Protein AF-A0A4Y9RNX4-F1 (afdb_monomer_lite)

Secondary structure (DSSP, 8-state):
-EEEPTTS-EEE----PPPTTT---------SPPEEE-S-SSS--EEE-GGGTTEEEEEE--TTSPPEEEEEEGGG-----------

Structure (mmCIF, N/CA/C/O backbone):
data_AF-A0A4Y9RNX4-F1
#
_entry.id   AF-A0A4Y9RNX4-F1
#
loop_
_atom_site.group_PDB
_atom_site.id
_atom_site.type_symbol
_atom_site.label_atom_id
_atom_site.label_alt_id
_atom_site.label_comp_id
_atom_site.label_asym_id
_atom_site.label_entity_id
_atom_site.label_seq_id
_atom_site.pdbx_PDB_ins_code
_atom_site.Cartn_x
_atom_site.Cartn_y
_atom_site.Cartn_z
_atom_site.occupancy
_atom_site.B_iso_or_equiv
_atom_site.auth_seq_id
_atom_site.auth_comp_id
_atom_site.auth_asym_id
_atom_site.auth_atom_id
_atom_site.pdbx_PDB_model_num
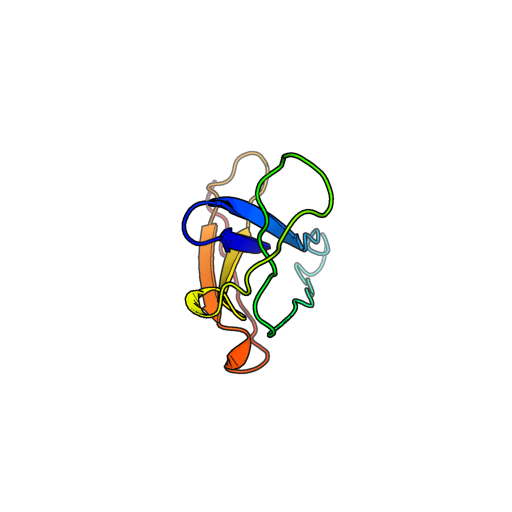ATOM 1 N N . MET A 1 1 ? -4.697 2.300 0.252 1.00 90.12 1 MET A N 1
ATOM 2 C CA . MET A 1 1 ? -3.344 1.715 0.177 1.00 90.12 1 MET A CA 1
ATOM 3 C C . MET A 1 1 ? -2.560 2.395 -0.918 1.00 90.12 1 MET A C 1
ATOM 5 O O . MET A 1 1 ? -3.035 2.479 -2.050 1.00 90.12 1 MET A O 1
ATOM 9 N N . THR A 1 2 ? -1.377 2.878 -0.572 1.00 95.00 2 THR A N 1
ATOM 10 C CA . THR A 1 2 ? -0.443 3.500 -1.503 1.00 95.00 2 THR A CA 1
ATOM 11 C C . THR A 1 2 ? 0.831 2.672 -1.613 1.00 95.00 2 THR A C 1
ATOM 13 O O . THR A 1 2 ? 1.192 1.948 -0.687 1.00 95.00 2 THR A O 1
ATOM 16 N N . GLN A 1 3 ? 1.500 2.751 -2.756 1.00 95.81 3 GLN A N 1
ATOM 17 C CA . GLN A 1 3 ? 2.768 2.083 -3.022 1.00 95.81 3 GLN A CA 1
ATOM 18 C C . GLN A 1 3 ? 3.771 3.117 -3.514 1.00 95.81 3 GLN A C 1
ATOM 20 O O . GLN A 1 3 ? 3.497 3.850 -4.464 1.00 95.81 3 GLN A O 1
ATOM 25 N N . ALA A 1 4 ? 4.930 3.178 -2.865 1.00 94.94 4 ALA A N 1
ATOM 26 C CA . ALA A 1 4 ? 6.045 3.978 -3.345 1.00 94.94 4 ALA A CA 1
ATOM 27 C C . ALA A 1 4 ? 6.769 3.210 -4.456 1.00 94.94 4 ALA A C 1
ATOM 29 O O . ALA A 1 4 ? 7.266 2.104 -4.229 1.00 94.94 4 ALA A O 1
ATOM 30 N N . ILE A 1 5 ? 6.832 3.793 -5.652 1.00 92.75 5 ILE A N 1
ATOM 31 C CA . ILE A 1 5 ? 7.600 3.235 -6.763 1.00 92.75 5 ILE A CA 1
ATOM 32 C C . ILE A 1 5 ? 9.041 3.760 -6.671 1.00 92.75 5 ILE A C 1
ATOM 34 O O . ILE A 1 5 ? 9.230 4.977 -6.606 1.00 92.75 5 ILE A O 1
ATOM 38 N N . PRO A 1 6 ? 10.075 2.898 -6.672 1.00 89.56 6 PRO A N 1
ATOM 39 C CA . PRO A 1 6 ? 11.463 3.342 -6.659 1.00 89.56 6 PRO A CA 1
ATOM 40 C C . PRO A 1 6 ? 11.737 4.281 -7.835 1.00 89.56 6 PRO A C 1
ATOM 42 O O . PRO A 1 6 ? 11.410 3.973 -8.979 1.00 89.56 6 PRO A O 1
ATOM 45 N N . SER A 1 7 ? 12.313 5.451 -7.545 1.00 83.94 7 SER A N 1
ATOM 46 C CA . SER A 1 7 ? 12.583 6.494 -8.549 1.00 83.94 7 SER A CA 1
ATOM 47 C C . SER A 1 7 ? 11.341 6.988 -9.315 1.00 83.94 7 SER A C 1
ATOM 49 O O . SER A 1 7 ? 11.477 7.603 -10.376 1.00 83.94 7 SER A O 1
ATOM 51 N N . GLY A 1 8 ? 10.145 6.730 -8.786 1.00 87.50 8 GLY A N 1
ATOM 52 C CA . GLY A 1 8 ? 8.860 7.126 -9.344 1.00 87.50 8 GLY A CA 1
ATOM 53 C C . GLY A 1 8 ? 7.963 7.793 -8.296 1.00 87.50 8 GLY A C 1
ATOM 54 O O . GLY A 1 8 ? 8.411 8.106 -7.191 1.00 87.50 8 GLY A O 1
ATOM 55 N N . PRO A 1 9 ? 6.694 8.055 -8.643 1.00 92.75 9 PRO A N 1
ATOM 56 C CA . PRO A 1 9 ? 5.730 8.606 -7.703 1.00 92.75 9 PRO A CA 1
ATOM 57 C C . PRO A 1 9 ? 5.242 7.547 -6.705 1.00 92.75 9 PRO A C 1
ATOM 59 O O . PRO A 1 9 ? 5.362 6.339 -6.918 1.00 92.75 9 PRO A O 1
ATOM 62 N N . THR A 1 10 ? 4.601 8.017 -5.640 1.00 95.31 10 THR A N 1
ATOM 63 C CA . THR A 1 10 ? 3.704 7.181 -4.840 1.00 95.31 10 THR A CA 1
ATOM 64 C C . THR A 1 10 ? 2.360 7.078 -5.550 1.00 95.31 10 THR A C 1
ATOM 66 O O . THR A 1 10 ? 1.787 8.095 -5.941 1.00 95.31 10 THR A O 1
ATOM 69 N N . VAL A 1 11 ? 1.844 5.861 -5.705 1.00 94.94 11 VAL A N 1
ATOM 70 C CA . VAL A 1 11 ? 0.573 5.590 -6.391 1.00 94.94 11 VAL A CA 1
ATOM 71 C C . VAL A 1 11 ? -0.447 4.997 -5.429 1.00 94.94 11 VAL A C 1
ATOM 73 O O . VAL A 1 11 ? -0.094 4.211 -4.552 1.00 94.94 11 VAL A O 1
ATOM 76 N N . THR A 1 12 ? -1.723 5.346 -5.586 1.00 96.19 12 THR A N 1
ATOM 77 C CA . THR A 1 12 ? -2.816 4.646 -4.898 1.00 96.19 12 THR A CA 1
ATOM 78 C C . THR A 1 12 ? -3.120 3.360 -5.650 1.00 96.19 12 THR A C 1
ATOM 80 O O . THR A 1 12 ? -3.447 3.403 -6.832 1.00 96.19 12 THR A O 1
ATOM 83 N N . VAL A 1 13 ? -3.016 2.225 -4.963 1.00 95.19 13 VAL A N 1
ATOM 84 C CA . VAL A 1 13 ? -3.219 0.895 -5.563 1.00 95.19 13 VAL A CA 1
ATOM 85 C C . VAL A 1 13 ? -4.621 0.364 -5.282 1.00 95.19 13 VAL A C 1
ATOM 87 O O . VAL A 1 13 ? -5.224 -0.268 -6.139 1.00 95.19 13 VAL A O 1
ATOM 90 N N . ALA A 1 14 ? -5.161 0.655 -4.099 1.00 95.06 14 ALA A N 1
ATOM 91 C CA . ALA A 1 14 ? -6.519 0.279 -3.727 1.00 95.06 14 ALA A CA 1
ATOM 92 C C . ALA A 1 14 ? -7.076 1.245 -2.675 1.00 95.06 14 ALA A C 1
ATOM 94 O O . ALA A 1 14 ? -6.322 1.771 -1.848 1.00 95.06 14 ALA A O 1
ATOM 95 N N . ALA A 1 15 ? -8.387 1.467 -2.676 1.00 95.50 15 ALA A N 1
ATOM 96 C CA . ALA A 1 15 ? -9.084 2.286 -1.691 1.00 95.50 15 ALA A CA 1
ATOM 97 C C . ALA A 1 15 ? -10.474 1.701 -1.427 1.00 95.50 15 ALA A C 1
ATOM 99 O O . ALA A 1 15 ? -11.141 1.257 -2.354 1.00 95.50 15 ALA A O 1
ATOM 100 N N . GLN A 1 16 ? -10.888 1.704 -0.163 1.00 96.00 16 GLN A N 1
ATOM 101 C CA . GLN A 1 16 ? -12.183 1.202 0.274 1.00 96.00 16 GLN A CA 1
ATOM 102 C C . GLN A 1 16 ? -12.629 2.036 1.472 1.00 96.00 16 GLN A C 1
ATOM 104 O O . GLN A 1 16 ? -11.845 2.256 2.396 1.00 96.00 16 GLN A O 1
ATOM 109 N N . GLY A 1 17 ? -13.873 2.508 1.441 1.00 94.19 17 GLY A N 1
ATOM 110 C CA . GLY A 1 17 ? -14.502 3.100 2.617 1.00 94.19 17 GLY A CA 1
ATOM 111 C C . GLY A 1 17 ? -14.826 2.010 3.633 1.00 94.19 17 GLY A C 1
ATOM 112 O O . GLY A 1 17 ? -15.277 0.931 3.243 1.00 94.19 17 GLY A O 1
ATOM 113 N N . ALA A 1 18 ? -14.590 2.289 4.913 1.00 94.50 18 ALA A N 1
ATOM 114 C CA . ALA A 1 18 ? -15.056 1.420 5.982 1.00 94.50 18 ALA A CA 1
ATOM 115 C C . ALA A 1 18 ? -16.587 1.453 6.060 1.00 94.50 18 ALA A C 1
ATOM 117 O O . ALA A 1 18 ? -17.212 2.486 5.804 1.00 94.50 18 ALA A O 1
ATOM 118 N N . ASP A 1 19 ? -17.183 0.324 6.422 1.00 95.12 19 ASP A N 1
ATOM 119 C CA . ASP A 1 19 ? -18.602 0.244 6.732 1.00 95.12 19 ASP A CA 1
ATOM 120 C C . ASP A 1 19 ? -18.932 1.187 7.901 1.00 95.12 19 ASP A C 1
ATOM 122 O O . ASP A 1 19 ? -18.288 1.151 8.948 1.00 95.12 19 ASP A O 1
ATOM 126 N N . ALA A 1 20 ? -19.936 2.046 7.729 1.00 89.94 20 ALA A N 1
ATOM 127 C CA . ALA A 1 20 ? -20.233 3.110 8.688 1.00 89.94 20 ALA A CA 1
ATOM 128 C C . ALA A 1 20 ? -20.826 2.605 10.017 1.00 89.94 20 ALA A C 1
ATOM 130 O O . ALA A 1 20 ? -20.849 3.352 10.993 1.00 89.94 20 ALA A O 1
ATOM 131 N N . THR A 1 21 ? -21.316 1.362 10.060 1.00 94.00 21 THR A N 1
ATOM 132 C CA . THR A 1 21 ? -21.955 0.776 11.250 1.00 94.00 21 THR A CA 1
ATOM 133 C C . THR A 1 21 ? -20.987 -0.113 12.025 1.00 94.00 21 THR A C 1
ATOM 135 O O . THR A 1 21 ? -20.992 -0.128 13.253 1.00 94.00 21 THR A O 1
ATOM 138 N N . THR A 1 22 ? -20.149 -0.858 11.309 1.00 93.62 22 THR A N 1
ATOM 139 C CA . THR A 1 22 ? -19.262 -1.890 11.862 1.00 93.62 22 THR A CA 1
ATOM 140 C C . THR A 1 22 ? -17.787 -1.495 11.839 1.00 93.62 22 THR A C 1
ATOM 142 O O . THR A 1 22 ? -16.982 -2.111 12.532 1.00 93.62 22 THR A O 1
ATOM 145 N N . GLY A 1 23 ? -17.407 -0.498 11.036 1.00 91.62 23 GLY A N 1
ATOM 146 C CA . GLY A 1 23 ? -16.014 -0.111 10.802 1.00 91.62 23 GLY A CA 1
ATOM 147 C C . GLY A 1 23 ? -15.218 -1.113 9.958 1.00 91.62 23 GLY A C 1
ATOM 148 O O . GLY A 1 23 ? -14.017 -0.923 9.760 1.00 91.62 23 GLY A O 1
ATOM 149 N N . ALA A 1 24 ? -15.853 -2.178 9.459 1.00 94.88 24 ALA A N 1
ATOM 150 C CA . ALA A 1 24 ? -15.183 -3.215 8.689 1.00 94.88 24 ALA A CA 1
ATOM 151 C C . ALA A 1 24 ? -14.774 -2.714 7.297 1.00 94.88 24 ALA A C 1
ATOM 153 O O . ALA A 1 24 ? -15.479 -1.937 6.654 1.00 94.88 24 ALA A O 1
ATOM 154 N N . TYR A 1 25 ? -13.635 -3.193 6.808 1.00 94.94 25 TYR A N 1
ATOM 155 C CA . TYR A 1 25 ? -13.162 -2.950 5.451 1.00 94.94 25 TYR A CA 1
ATOM 156 C C . TYR A 1 25 ? -12.298 -4.128 4.995 1.00 94.94 25 TYR A C 1
ATOM 158 O O . TYR A 1 25 ? -11.726 -4.847 5.815 1.00 94.94 25 TYR A O 1
ATOM 166 N N . ALA A 1 26 ? -12.185 -4.317 3.683 1.00 95.25 26 ALA A N 1
ATOM 167 C CA . ALA A 1 26 ? -11.304 -5.312 3.086 1.00 95.25 26 ALA A CA 1
ATOM 168 C C . ALA A 1 26 ? -10.664 -4.738 1.822 1.00 95.25 26 ALA A C 1
ATOM 170 O O . ALA A 1 26 ? -11.307 -4.023 1.054 1.00 95.25 26 ALA A O 1
ATOM 171 N N . LEU A 1 27 ? -9.383 -5.034 1.624 1.00 94.50 27 LEU A N 1
ATOM 172 C CA . LEU A 1 27 ? -8.604 -4.613 0.464 1.00 94.50 27 LEU A CA 1
ATOM 173 C C . LEU A 1 27 ? -7.780 -5.804 -0.016 1.00 94.50 27 LEU A C 1
ATOM 175 O O . LEU A 1 27 ? -7.135 -6.469 0.789 1.00 94.50 27 LEU A O 1
ATOM 179 N N . SER A 1 28 ? -7.761 -6.031 -1.325 1.00 94.81 28 SER A N 1
ATOM 180 C CA . SER A 1 28 ? -6.869 -6.996 -1.969 1.00 94.81 28 SER A CA 1
ATOM 181 C C . SER A 1 28 ? -5.852 -6.239 -2.809 1.00 94.81 28 SER A C 1
ATOM 183 O O . SER A 1 28 ? -6.211 -5.314 -3.540 1.00 94.81 28 SER A O 1
ATOM 185 N N . VAL A 1 29 ? -4.579 -6.614 -2.698 1.00 94.06 29 VAL A N 1
ATOM 186 C CA . VAL A 1 29 ? -3.479 -5.941 -3.395 1.00 94.06 29 VAL A CA 1
ATOM 187 C C . VAL A 1 29 ? -2.533 -6.950 -4.044 1.00 94.06 29 VAL A C 1
ATOM 189 O O . VAL A 1 29 ? -2.358 -8.047 -3.513 1.00 94.06 29 VAL A O 1
ATOM 192 N N . PRO A 1 30 ? -1.895 -6.606 -5.177 1.00 95.25 30 PRO A N 1
ATOM 193 C CA . PRO A 1 30 ? -0.900 -7.475 -5.797 1.00 95.25 30 PRO A CA 1
ATOM 194 C C . PRO A 1 30 ? 0.317 -7.710 -4.892 1.00 95.25 30 PRO A C 1
ATOM 196 O O . PRO A 1 30 ? 0.790 -6.800 -4.216 1.00 95.25 30 PRO A O 1
ATOM 199 N N . THR A 1 31 ? 0.892 -8.908 -4.929 1.00 96.19 31 THR A N 1
ATOM 200 C CA . THR A 1 31 ? 2.179 -9.205 -4.268 1.00 96.19 31 THR A CA 1
ATOM 201 C C . THR A 1 31 ? 3.365 -9.150 -5.231 1.00 96.19 31 THR A C 1
ATOM 203 O O . THR A 1 31 ? 4.508 -9.016 -4.804 1.00 96.19 31 THR A O 1
ATOM 206 N N . VAL A 1 32 ? 3.105 -9.205 -6.541 1.00 96.06 32 VAL A N 1
ATOM 207 C CA . VAL A 1 32 ? 4.134 -9.129 -7.585 1.00 96.06 32 VAL A CA 1
ATOM 208 C C . VAL A 1 32 ? 4.723 -7.721 -7.715 1.00 96.06 32 VAL A C 1
ATOM 210 O O . VAL A 1 32 ? 4.094 -6.725 -7.354 1.00 96.06 32 VAL A O 1
ATOM 213 N N . ALA A 1 33 ? 5.944 -7.636 -8.247 1.00 95.81 33 ALA A N 1
ATOM 214 C CA . ALA A 1 33 ? 6.607 -6.362 -8.499 1.00 95.81 33 ALA A CA 1
ATOM 215 C C . ALA A 1 33 ? 5.814 -5.521 -9.518 1.00 95.81 33 ALA A C 1
ATOM 217 O O . ALA A 1 33 ? 5.489 -6.034 -10.593 1.00 95.81 33 ALA A O 1
ATOM 218 N N . PRO A 1 34 ? 5.538 -4.234 -9.238 1.00 95.19 34 PRO A N 1
ATOM 219 C CA . PRO A 1 34 ? 4.912 -3.367 -10.224 1.00 95.19 34 PRO A CA 1
ATOM 220 C C . PRO A 1 34 ? 5.888 -3.093 -11.376 1.00 95.19 34 PRO A C 1
ATOM 222 O O . PRO A 1 34 ? 7.110 -3.061 -11.194 1.00 95.19 34 PRO A O 1
ATOM 225 N N . LEU A 1 35 ? 5.343 -2.881 -12.572 1.00 95.50 35 LEU A N 1
ATOM 226 C CA . LEU A 1 35 ? 6.108 -2.498 -13.75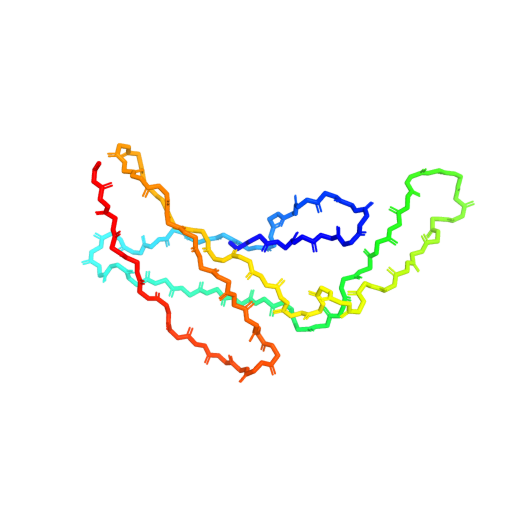5 1.00 95.50 35 LEU A CA 1
ATOM 227 C C . LEU A 1 35 ? 6.107 -0.974 -13.887 1.00 95.50 35 LEU A C 1
ATOM 229 O O . LEU A 1 35 ? 5.048 -0.351 -13.910 1.00 95.50 35 LEU A O 1
ATOM 233 N N . PHE A 1 36 ? 7.293 -0.376 -13.988 1.00 95.31 36 PHE A N 1
ATOM 234 C CA . PHE A 1 36 ? 7.455 1.067 -14.155 1.00 95.31 36 PHE A CA 1
ATOM 235 C C . PHE A 1 36 ? 8.143 1.379 -15.483 1.00 95.31 36 PHE A C 1
ATOM 237 O O . PHE A 1 36 ? 9.178 0.795 -15.804 1.00 95.31 36 PHE A O 1
ATOM 244 N N . GLY A 1 37 ? 7.571 2.306 -16.246 1.00 94.44 37 GLY A N 1
ATOM 245 C CA . GLY A 1 37 ? 8.124 2.811 -17.498 1.00 94.44 37 GLY A CA 1
ATOM 246 C C . GLY A 1 37 ? 8.028 4.332 -17.543 1.00 94.44 37 GLY A C 1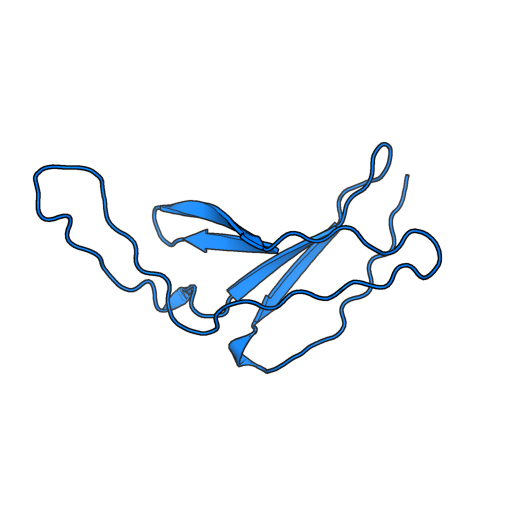
ATOM 247 O O . GLY A 1 37 ? 7.135 4.925 -16.935 1.00 94.44 37 GLY A O 1
ATOM 248 N N . LYS A 1 38 ? 8.958 4.973 -18.253 1.00 93.00 38 LYS A N 1
ATOM 249 C CA . LYS A 1 38 ? 8.938 6.425 -18.476 1.00 93.00 38 LYS A CA 1
ATOM 250 C C . LYS A 1 38 ? 8.249 6.728 -19.801 1.00 93.00 38 LYS A C 1
ATOM 252 O O . LYS A 1 38 ? 8.528 6.070 -20.800 1.00 93.00 38 LYS A O 1
ATOM 257 N N . TYR A 1 39 ? 7.382 7.738 -19.814 1.00 94.12 39 TYR A N 1
ATOM 258 C CA . TYR A 1 39 ? 6.774 8.223 -21.051 1.00 94.12 39 TYR A CA 1
ATOM 259 C C . TYR A 1 39 ? 7.844 8.682 -22.048 1.00 94.12 39 TYR A C 1
ATOM 261 O O . TYR A 1 39 ? 8.829 9.316 -21.666 1.00 94.12 39 TYR A O 1
ATOM 269 N N . GLY A 1 40 ? 7.642 8.354 -23.324 1.00 93.94 40 GLY A N 1
ATOM 270 C CA . GLY A 1 40 ? 8.598 8.615 -24.394 1.00 93.94 40 GLY A CA 1
ATOM 271 C C . GLY A 1 40 ? 8.135 8.025 -25.724 1.00 93.94 40 GLY A C 1
ATOM 272 O O . GLY A 1 40 ? 6.946 7.775 -25.925 1.00 93.94 40 GLY A O 1
ATOM 273 N N . THR A 1 41 ? 9.080 7.798 -26.635 1.00 95.50 41 THR A N 1
ATOM 274 C CA . THR A 1 41 ? 8.815 7.126 -27.914 1.00 95.50 41 THR A CA 1
ATOM 275 C C . THR A 1 41 ? 8.385 5.676 -27.700 1.00 95.50 41 THR A C 1
ATOM 277 O O . THR A 1 41 ? 8.883 5.007 -26.796 1.00 95.50 41 THR A O 1
ATOM 280 N N . LEU A 1 42 ? 7.484 5.177 -28.546 1.00 95.19 42 LEU A N 1
ATOM 281 C CA . LEU A 1 42 ? 7.016 3.795 -28.472 1.00 95.19 42 LEU A CA 1
ATOM 282 C C . LEU A 1 42 ? 8.047 2.806 -29.057 1.00 95.19 42 LEU A C 1
ATOM 284 O O . LEU A 1 42 ? 8.728 3.154 -30.023 1.00 95.19 42 LEU A O 1
ATOM 288 N N . PRO A 1 43 ? 8.117 1.567 -28.531 1.00 94.94 43 PRO A N 1
ATOM 289 C CA . PRO A 1 43 ? 7.379 1.074 -27.363 1.00 94.94 43 PRO A CA 1
ATOM 290 C C . PRO A 1 43 ? 7.966 1.590 -26.037 1.00 94.94 43 PRO A C 1
ATOM 292 O O . PRO A 1 43 ? 9.174 1.775 -25.910 1.00 94.94 43 PRO A O 1
ATOM 295 N N . ILE A 1 44 ? 7.113 1.779 -25.022 1.00 96.56 44 ILE A N 1
ATOM 296 C CA . ILE A 1 44 ? 7.576 2.129 -23.672 1.00 96.56 44 ILE A CA 1
ATOM 297 C C . ILE A 1 44 ? 8.176 0.880 -23.024 1.00 96.56 44 ILE A C 1
ATOM 299 O O . ILE A 1 44 ? 7.463 -0.076 -22.722 1.00 96.56 44 ILE A O 1
ATOM 303 N N . ALA A 1 45 ? 9.485 0.903 -22.782 1.00 95.81 45 ALA A N 1
ATOM 304 C CA . ALA A 1 45 ? 10.150 -0.124 -21.995 1.00 95.81 45 ALA A CA 1
ATOM 305 C C . ALA A 1 45 ? 9.725 -0.030 -20.520 1.00 95.81 45 ALA A C 1
ATOM 307 O O . ALA A 1 45 ? 9.743 1.051 -19.922 1.00 95.81 45 ALA A O 1
ATOM 308 N N . THR A 1 46 ? 9.368 -1.169 -19.927 1.00 96.06 46 THR A N 1
ATOM 309 C CA . THR A 1 46 ? 8.999 -1.273 -18.511 1.00 96.06 46 THR A CA 1
ATOM 310 C C . THR A 1 46 ? 9.994 -2.128 -17.744 1.00 96.06 46 THR A C 1
ATOM 312 O O . THR A 1 46 ? 10.387 -3.193 -18.218 1.00 96.06 46 THR A O 1
ATOM 315 N N . THR A 1 47 ? 10.314 -1.718 -16.522 1.00 95.81 47 THR A N 1
ATOM 316 C CA . THR A 1 47 ? 11.194 -2.455 -15.612 1.00 95.81 47 THR A CA 1
ATOM 317 C C . THR A 1 47 ? 10.443 -2.806 -14.335 1.00 95.81 47 THR A C 1
ATOM 319 O O . THR A 1 47 ? 9.804 -1.942 -13.725 1.00 95.81 47 THR A O 1
ATOM 322 N N . ALA A 1 48 ? 10.544 -4.065 -13.909 1.00 96.62 48 ALA A N 1
ATOM 323 C CA . ALA A 1 48 ? 9.977 -4.529 -12.649 1.00 96.62 48 ALA A CA 1
ATOM 324 C C . ALA A 1 48 ? 10.671 -3.880 -11.444 1.00 96.62 48 ALA A C 1
ATOM 326 O O . ALA A 1 48 ? 11.899 -3.835 -11.360 1.00 96.62 48 ALA A O 1
ATOM 327 N N . GLN A 1 49 ? 9.878 -3.411 -10.486 1.00 96.31 49 GLN A N 1
ATOM 328 C CA . GLN A 1 49 ? 10.357 -2.727 -9.287 1.00 96.31 49 GLN A CA 1
ATOM 329 C C . GLN A 1 49 ? 10.362 -3.684 -8.093 1.00 96.31 49 GLN A C 1
ATOM 331 O O . GLN A 1 49 ? 9.492 -3.638 -7.223 1.00 96.31 49 GLN A O 1
ATOM 336 N N . ALA A 1 50 ? 11.344 -4.587 -8.067 1.00 95.44 50 ALA A N 1
ATOM 337 C CA . ALA A 1 50 ? 11.404 -5.694 -7.108 1.00 95.44 50 ALA A CA 1
ATOM 338 C C . ALA A 1 50 ? 11.355 -5.245 -5.636 1.00 95.44 50 ALA A C 1
ATOM 340 O O . ALA A 1 50 ? 10.745 -5.909 -4.804 1.00 95.44 50 ALA A O 1
ATOM 341 N N . THR A 1 51 ? 11.945 -4.095 -5.302 1.00 94.44 51 THR A N 1
ATOM 342 C CA . THR A 1 51 ? 11.983 -3.596 -3.919 1.00 94.44 51 THR A CA 1
ATOM 343 C C . THR A 1 51 ? 10.626 -3.122 -3.398 1.00 94.44 51 THR A C 1
ATOM 345 O O . THR A 1 51 ? 10.466 -3.070 -2.176 1.00 94.44 51 THR A O 1
ATOM 348 N N . ALA A 1 52 ? 9.672 -2.822 -4.289 1.00 95.50 52 ALA A N 1
ATOM 349 C CA . ALA A 1 52 ? 8.306 -2.402 -3.968 1.00 95.50 52 ALA A CA 1
ATOM 350 C C . ALA A 1 52 ? 7.275 -3.542 -4.044 1.00 95.50 52 ALA A C 1
ATOM 352 O O . ALA A 1 52 ? 6.121 -3.334 -3.671 1.00 95.50 52 ALA A O 1
ATOM 353 N N . ALA A 1 53 ? 7.670 -4.735 -4.504 1.00 96.00 53 ALA A N 1
ATOM 354 C CA . ALA A 1 53 ? 6.787 -5.896 -4.599 1.00 96.00 53 ALA A CA 1
ATOM 355 C C . ALA A 1 53 ? 6.097 -6.169 -3.253 1.00 96.00 53 ALA A C 1
ATOM 357 O O . ALA A 1 53 ? 6.770 -6.302 -2.234 1.00 96.00 53 ALA A O 1
ATOM 358 N N . GLY A 1 54 ? 4.761 -6.182 -3.248 1.00 95.81 54 GLY A N 1
ATOM 359 C CA . GLY A 1 54 ? 3.953 -6.440 -2.053 1.00 95.81 54 GLY A CA 1
ATOM 360 C C . GLY A 1 54 ? 4.020 -5.381 -0.944 1.00 95.81 54 GLY A C 1
ATOM 361 O O . GLY A 1 54 ? 3.324 -5.532 0.056 1.00 95.81 54 GLY A O 1
ATOM 362 N N . LYS A 1 55 ? 4.803 -4.304 -1.087 1.00 96.62 55 LYS A N 1
ATOM 363 C CA . LYS A 1 55 ? 4.994 -3.305 -0.024 1.00 96.62 55 LYS A CA 1
ATOM 364 C C . LYS A 1 55 ? 4.085 -2.107 -0.213 1.00 96.62 55 LYS A C 1
ATOM 366 O O . LYS A 1 55 ? 4.113 -1.449 -1.254 1.00 96.62 55 LYS A O 1
ATOM 371 N N . TYR A 1 56 ? 3.329 -1.796 0.831 1.00 97.12 56 TYR A N 1
ATOM 372 C CA . TYR A 1 56 ? 2.303 -0.766 0.812 1.00 97.12 56 TYR A CA 1
ATOM 373 C C . TYR A 1 56 ? 2.315 0.075 2.084 1.00 97.12 56 TYR A C 1
ATOM 375 O O . TYR A 1 56 ? 2.672 -0.386 3.167 1.00 97.12 56 TYR A O 1
ATOM 383 N N . SER A 1 57 ? 1.827 1.302 1.963 1.00 96.94 57 SER A N 1
ATOM 384 C CA . SER A 1 57 ? 1.345 2.097 3.084 1.00 96.94 57 SER A CA 1
ATOM 385 C C . SER A 1 57 ? -0.181 2.023 3.123 1.00 96.94 57 SER A C 1
ATOM 387 O O . SER A 1 57 ? -0.884 2.374 2.170 1.00 96.94 57 SER A O 1
ATOM 389 N N . VAL A 1 58 ? -0.717 1.533 4.233 1.00 96.00 58 VAL A N 1
ATOM 390 C CA . VAL A 1 58 ? -2.147 1.562 4.532 1.00 96.00 58 VAL A CA 1
ATOM 391 C C . VAL A 1 58 ? -2.441 2.898 5.195 1.00 96.00 58 VAL A C 1
ATOM 393 O O . VAL A 1 58 ? -1.886 3.201 6.246 1.00 96.00 58 VAL A O 1
ATOM 396 N N . VAL A 1 59 ? -3.279 3.698 4.544 1.00 95.31 59 VAL A N 1
ATOM 397 C CA . VAL A 1 59 ? -3.642 5.046 4.980 1.00 95.31 59 VAL A CA 1
ATOM 398 C C . VAL A 1 59 ? -5.115 5.030 5.362 1.00 95.31 59 VAL A C 1
ATOM 400 O O . VAL A 1 59 ? -5.939 4.601 4.550 1.00 95.31 59 VAL A O 1
ATOM 403 N N . ALA A 1 60 ? -5.430 5.482 6.572 1.00 95.31 60 ALA A N 1
ATOM 404 C CA . ALA A 1 60 ? -6.791 5.607 7.079 1.00 95.31 60 ALA A CA 1
ATOM 405 C C . ALA A 1 60 ? -7.033 7.048 7.536 1.00 95.31 60 ALA A C 1
ATOM 407 O O . ALA A 1 60 ? -6.213 7.622 8.251 1.00 95.31 60 ALA A O 1
ATOM 408 N N . GLY A 1 61 ? -8.154 7.634 7.128 1.00 94.94 61 GLY A N 1
ATOM 409 C CA . GLY A 1 61 ? -8.496 9.009 7.469 1.00 94.94 61 GLY A CA 1
ATOM 410 C C . GLY A 1 61 ? -9.980 9.286 7.281 1.00 94.94 61 GLY A C 1
ATOM 411 O O . GLY A 1 61 ? -10.674 8.569 6.559 1.00 94.94 61 GLY A O 1
ATOM 412 N N . ALA A 1 62 ? -10.443 10.336 7.948 1.00 93.88 62 ALA A N 1
ATOM 413 C CA . ALA A 1 62 ? -11.799 10.856 7.861 1.00 93.88 62 ALA A CA 1
ATOM 414 C C . ALA A 1 62 ? -11.762 12.382 8.008 1.00 93.88 62 ALA A C 1
ATOM 416 O O . ALA A 1 62 ? -10.818 12.938 8.573 1.00 93.88 62 ALA A O 1
ATOM 417 N N . THR A 1 63 ? -12.782 13.070 7.499 1.00 94.12 63 THR A N 1
ATOM 418 C CA . THR A 1 63 ? -12.892 14.529 7.625 1.00 94.12 63 THR A CA 1
ATOM 419 C C . THR A 1 63 ? -12.882 14.946 9.092 1.00 94.12 63 THR A C 1
ATOM 421 O O . THR A 1 63 ? -13.704 14.468 9.867 1.00 94.12 63 THR A O 1
ATOM 424 N N . GLY A 1 64 ? -11.979 15.858 9.458 1.00 95.19 64 GLY A N 1
ATOM 425 C CA . GLY A 1 64 ? -11.840 16.333 10.837 1.00 95.19 64 GLY A CA 1
ATOM 426 C C . GLY A 1 64 ? -11.053 15.399 11.760 1.00 95.19 64 GLY A C 1
ATOM 427 O O 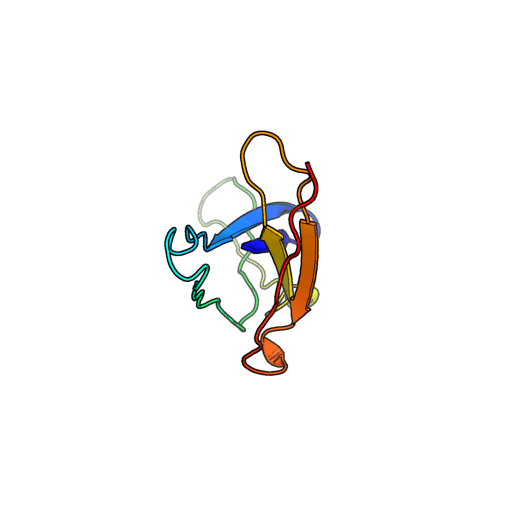. GLY A 1 64 ? -11.132 15.585 12.964 1.00 95.19 64 GLY A O 1
ATOM 428 N N . TYR A 1 65 ? -10.333 14.410 11.213 1.00 96.00 65 TYR A N 1
ATOM 429 C CA . TYR A 1 65 ? -9.467 13.502 11.967 1.00 96.00 65 TYR A CA 1
ATOM 430 C C . TYR A 1 65 ? -8.062 13.439 11.366 1.00 96.00 65 TYR A C 1
ATOM 432 O O . TYR A 1 65 ? -7.87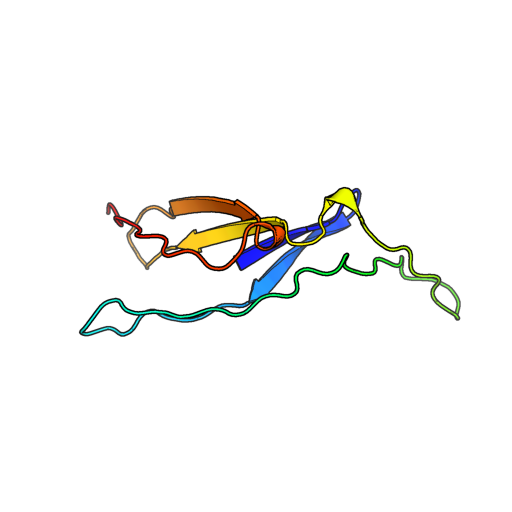4 13.490 10.145 1.00 96.00 65 TYR A O 1
ATOM 440 N N . GLN A 1 66 ? -7.070 13.230 12.227 1.00 95.56 66 GLN A N 1
ATOM 441 C CA . GLN A 1 66 ? -5.692 12.979 11.828 1.00 95.56 66 GLN A CA 1
ATOM 442 C C . GLN A 1 66 ? -5.575 11.670 11.039 1.00 95.56 66 GLN A C 1
ATOM 444 O O . GLN A 1 66 ? -6.035 10.606 11.462 1.00 95.56 66 GLN A O 1
ATOM 449 N N . THR A 1 67 ? -4.907 11.748 9.887 1.00 96.06 67 THR A N 1
ATOM 450 C CA . THR A 1 67 ? -4.638 10.583 9.039 1.00 96.06 67 THR A CA 1
ATOM 451 C C . THR A 1 67 ? -3.615 9.664 9.700 1.00 96.06 67 THR A C 1
ATOM 453 O O . THR A 1 67 ? -2.542 10.101 10.112 1.00 96.06 67 THR A O 1
ATOM 456 N N . GLN A 1 68 ? -3.924 8.372 9.745 1.00 96.25 68 GLN A N 1
ATOM 457 C CA . GLN A 1 68 ? -3.039 7.324 10.239 1.00 96.25 68 GLN A CA 1
ATOM 458 C C . GLN A 1 68 ? -2.388 6.591 9.066 1.00 96.25 68 GLN A C 1
ATOM 460 O O . GLN A 1 68 ? -3.031 6.341 8.045 1.00 96.25 68 GLN A O 1
ATOM 465 N N . THR A 1 69 ? -1.113 6.227 9.212 1.00 96.25 69 THR A N 1
ATOM 466 C CA . THR A 1 69 ? -0.369 5.469 8.197 1.00 96.25 69 THR A CA 1
ATOM 467 C C . THR A 1 69 ? 0.373 4.304 8.835 1.00 96.25 69 THR A C 1
ATOM 469 O O . THR A 1 69 ? 1.100 4.484 9.808 1.00 96.25 69 THR A O 1
ATOM 472 N N . VAL A 1 70 ? 0.227 3.114 8.255 1.00 95.62 70 VAL A N 1
ATOM 473 C CA . VAL A 1 70 ? 0.943 1.898 8.661 1.00 95.62 70 VAL A CA 1
ATOM 474 C C . VAL A 1 70 ? 1.599 1.269 7.440 1.00 95.62 70 VAL A C 1
ATOM 476 O O . VAL A 1 70 ? 0.972 1.135 6.392 1.00 95.62 70 VAL A O 1
ATOM 479 N N . VAL A 1 71 ? 2.860 0.859 7.566 1.00 95.50 71 VAL A N 1
ATOM 480 C CA . VAL A 1 71 ? 3.544 0.082 6.524 1.00 95.50 71 VAL A CA 1
ATOM 481 C C . VAL A 1 71 ? 3.120 -1.382 6.620 1.00 95.50 71 VAL A C 1
ATOM 483 O O . VAL A 1 71 ? 3.018 -1.943 7.713 1.00 95.50 71 VAL A O 1
ATOM 486 N N . TYR A 1 72 ? 2.869 -2.000 5.473 1.00 96.00 72 TYR A N 1
ATOM 487 C CA . TYR A 1 72 ? 2.460 -3.390 5.368 1.00 96.00 72 TYR A CA 1
ATOM 488 C C . TYR A 1 72 ? 3.162 -4.085 4.201 1.00 96.00 72 TYR A C 1
ATOM 490 O O . TYR A 1 72 ? 3.298 -3.519 3.117 1.00 96.00 72 TYR A O 1
ATOM 498 N N . ASP A 1 73 ? 3.596 -5.319 4.448 1.00 96.00 73 ASP A N 1
ATOM 499 C CA . ASP A 1 73 ? 4.196 -6.204 3.458 1.00 96.00 73 ASP A CA 1
ATOM 500 C C . ASP A 1 73 ? 3.247 -7.378 3.188 1.00 96.00 73 ASP A C 1
ATOM 502 O O . ASP A 1 73 ? 3.154 -8.326 3.972 1.00 96.00 73 ASP A O 1
ATOM 506 N N . ALA A 1 74 ? 2.529 -7.299 2.071 1.00 94.56 74 ALA A N 1
ATOM 507 C CA . ALA A 1 74 ? 1.578 -8.311 1.631 1.00 94.56 74 ALA A CA 1
ATOM 508 C C . ALA A 1 74 ? 2.260 -9.625 1.213 1.00 94.56 74 ALA A C 1
ATOM 510 O O . ALA A 1 74 ? 1.590 -10.654 1.136 1.00 94.56 74 ALA A O 1
ATOM 511 N N . ALA A 1 75 ? 3.581 -9.639 0.982 1.00 90.25 75 ALA A N 1
ATOM 512 C CA . ALA A 1 75 ? 4.305 -10.884 0.720 1.00 90.25 75 ALA A CA 1
ATOM 513 C C . ALA A 1 75 ? 4.380 -11.786 1.965 1.00 90.25 75 ALA A C 1
ATOM 515 O O . ALA A 1 75 ? 4.661 -12.976 1.844 1.00 90.25 75 ALA A O 1
ATOM 516 N N . THR A 1 76 ? 4.103 -11.234 3.153 1.00 93.56 76 THR A N 1
ATOM 517 C CA . THR A 1 76 ? 4.063 -11.991 4.413 1.00 93.56 76 THR A CA 1
ATOM 518 C C . THR A 1 76 ? 2.708 -12.661 4.685 1.00 93.56 76 THR A C 1
ATOM 520 O O . THR A 1 76 ? 2.591 -13.417 5.647 1.00 93.56 76 THR A O 1
ATOM 523 N N . GLY A 1 77 ? 1.711 -12.440 3.817 1.00 94.06 77 GLY A N 1
ATOM 524 C CA . GLY A 1 77 ? 0.346 -12.959 3.942 1.00 94.06 77 GLY A CA 1
ATOM 525 C C . GLY A 1 77 ? -0.642 -11.937 4.508 1.00 94.06 77 GLY A C 1
ATOM 526 O O . GLY A 1 77 ? -0.252 -10.847 4.929 1.00 94.06 77 GLY A O 1
ATOM 527 N N . ASP A 1 78 ? -1.929 -12.288 4.493 1.00 94.69 78 ASP A N 1
ATOM 528 C CA . ASP A 1 78 ? -3.033 -11.409 4.897 1.00 94.69 78 ASP A CA 1
ATOM 529 C C . ASP A 1 78 ? -2.903 -10.929 6.349 1.00 94.69 78 ASP A C 1
ATOM 531 O O . ASP A 1 78 ?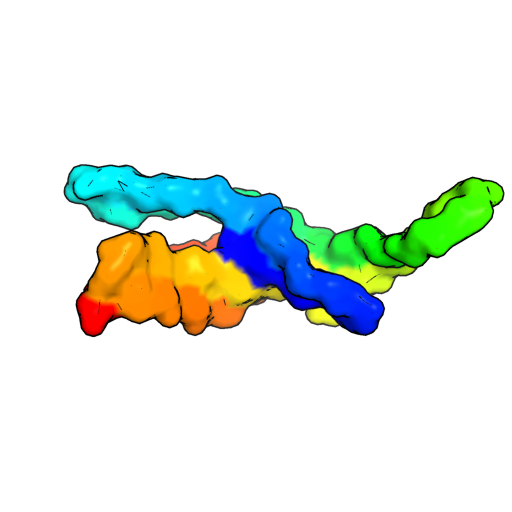 -2.451 -11.655 7.237 1.00 94.69 78 ASP A O 1
ATOM 535 N N . ALA A 1 79 ? -3.334 -9.693 6.613 1.00 94.56 79 ALA A N 1
ATOM 536 C CA . ALA A 1 79 ? -3.299 -9.122 7.952 1.00 94.56 79 ALA A CA 1
ATOM 537 C C . ALA A 1 79 ? -4.492 -8.209 8.231 1.00 94.56 79 ALA A C 1
ATOM 539 O O . ALA A 1 79 ? -4.955 -7.466 7.368 1.00 94.56 79 ALA A O 1
ATOM 540 N N . VAL A 1 80 ? -4.911 -8.190 9.496 1.00 95.06 80 VAL A N 1
ATOM 541 C CA . VAL A 1 80 ? -5.860 -7.204 10.018 1.00 95.06 80 VAL A CA 1
ATOM 542 C C . VAL A 1 80 ? -5.081 -6.018 10.579 1.00 95.06 80 VAL A C 1
ATOM 544 O O . VAL A 1 80 ? -4.168 -6.189 11.392 1.00 95.06 80 VAL A O 1
ATOM 547 N N . LYS A 1 81 ? -5.438 -4.803 10.151 1.00 94.06 81 LYS A N 1
ATOM 548 C CA . LYS A 1 81 ? -4.896 -3.549 10.688 1.00 94.06 81 LYS A CA 1
ATOM 549 C C . LYS A 1 81 ? -6.035 -2.709 11.252 1.00 94.06 81 LYS A C 1
ATOM 551 O O . LYS A 1 81 ? -6.961 -2.350 10.538 1.00 94.06 81 LYS A O 1
ATOM 556 N N . ASN A 1 82 ? -5.960 -2.383 12.534 1.00 93.69 82 ASN A N 1
ATOM 557 C CA . ASN A 1 82 ? -6.923 -1.489 13.168 1.00 93.69 82 ASN A CA 1
ATOM 558 C C . ASN A 1 82 ? -6.341 -0.077 13.224 1.00 93.69 82 ASN A C 1
ATOM 560 O O . ASN A 1 82 ? -5.140 0.090 13.438 1.00 93.69 82 ASN A O 1
ATOM 564 N N . PHE A 1 83 ? -7.196 0.925 13.044 1.00 94.06 83 PHE A N 1
ATOM 565 C CA . PHE A 1 83 ? -6.819 2.332 13.080 1.00 94.06 83 PHE A CA 1
ATOM 566 C C . PHE A 1 83 ? -7.690 3.063 14.091 1.00 94.06 83 PHE A C 1
ATOM 568 O O . PHE A 1 83 ? -8.915 2.997 14.019 1.00 94.06 83 PHE A O 1
ATOM 575 N N . THR A 1 84 ? -7.054 3.789 15.004 1.00 92.19 84 THR A N 1
ATOM 576 C CA . THR A 1 84 ? -7.744 4.708 15.907 1.00 92.19 84 THR A CA 1
ATOM 577 C C . THR A 1 84 ? -7.651 6.103 15.311 1.00 92.19 84 THR A C 1
ATOM 579 O O . THR A 1 84 ? -6.559 6.664 15.223 1.00 92.19 84 THR A O 1
ATOM 582 N N . LEU A 1 85 ? -8.782 6.653 14.871 1.00 89.69 85 LEU A N 1
ATOM 583 C CA . LEU A 1 85 ? -8.830 8.015 14.349 1.00 89.69 85 LEU A CA 1
ATOM 584 C C . LEU A 1 85 ? -8.970 8.997 15.513 1.00 89.69 85 LEU A C 1
ATOM 586 O O . LEU A 1 85 ? -9.920 8.924 16.290 1.00 89.69 85 LEU A O 1
ATOM 590 N N . THR A 1 86 ? -8.021 9.921 15.618 1.00 90.94 86 THR A N 1
ATOM 591 C CA . THR A 1 86 ? -8.035 11.014 16.595 1.00 90.94 86 THR A CA 1
ATOM 592 C C . THR A 1 86 ? -8.444 12.308 15.892 1.00 90.94 86 THR A C 1
ATOM 594 O O . THR A 1 86 ? -7.839 12.595 14.855 1.00 90.94 86 THR A O 1
ATOM 597 N N . PRO A 1 87 ? -9.447 13.050 16.395 1.00 88.12 87 PRO A N 1
ATOM 598 C CA . PRO A 1 87 ? -9.791 14.375 15.881 1.00 88.12 87 PRO A CA 1
ATOM 599 C C . PRO A 1 87 ? -8.588 15.326 15.852 1.00 88.12 87 PRO A C 1
ATOM 601 O O . PRO A 1 87 ? -7.749 15.230 16.779 1.00 88.12 87 PRO A O 1
#

pLDDT: mean 94.42, std 2.23, range [83.94, 97.12]

Foldseek 3Di:
DWFDFVVDHIGDFDDDQADPPPRDDDDDGFQFFDWDFDDDDPPTDTDGRRVRRQWDWDWDDDPPWDIDIDIDRCVVPDDDDDDDTHD

Radius of gyration: 15.47 Å; chains: 1; bounding box: 34×29×45 Å

Sequence (87 aa):
MTQAIPSGPTVTVAAQGADATTGAYALSVPTVAPLFGKYGTLPIATTAQATAAGKYSVVAGATGYQTQTVVYDAATGDAVKNFTLTP